Protein AF-A0A9E3GMY4-F1 (afdb_monomer_lite)

Sequence (67 aa):
MVERLAEARSELFNLRFQHVTGQLDNHARLSQVRREVARLATLLREREIAAAEALAAAQDQERNARG

Foldseek 3Di:
DVVQLVVLVVVLVVQVVCVVVVNRPDPVVNVVSVVVNVVVVVVVVVVVVVVVVVVVVVVVVVVVVVD

pLDDT: mean 94.71, std 5.77, range [69.5, 98.5]

Structure (mmCIF, N/CA/C/O backbone):
data_AF-A0A9E3GMY4-F1
#
_entry.id   AF-A0A9E3GMY4-F1
#
loop_
_atom_site.group_PDB
_atom_site.id
_atom_site.type_symbol
_atom_site.label_atom_id
_atom_site.label_alt_id
_atom_site.label_comp_id
_atom_site.label_asym_id
_atom_site.label_entity_id
_atom_site.label_seq_id
_atom_site.pdbx_PDB_ins_code
_atom_site.Cartn_x
_atom_site.Cartn_y
_atom_site.Cartn_z
_atom_site.occupancy
_atom_site.B_iso_or_equiv
_atom_site.auth_seq_id
_atom_site.auth_comp_id
_atom_site.auth_asym_id
_atom_site.auth_atom_id
_atom_site.pdbx_PDB_model_num
ATOM 1 N N . MET A 1 1 ? -2.823 -9.937 -6.716 1.00 76.25 1 MET A N 1
ATOM 2 C CA . MET A 1 1 ? -2.137 -8.883 -5.918 1.00 76.25 1 MET A CA 1
ATOM 3 C C . MET A 1 1 ? -2.929 -7.587 -5.907 1.00 76.25 1 MET A C 1
ATOM 5 O O . MET A 1 1 ? -3.087 -7.034 -4.830 1.00 76.25 1 MET A O 1
ATOM 9 N N . VAL A 1 2 ? -3.454 -7.140 -7.054 1.00 92.06 2 VAL A N 1
ATOM 10 C CA . VAL A 1 2 ? -4.366 -5.983 -7.120 1.00 92.06 2 VAL A CA 1
ATOM 11 C C . VAL A 1 2 ? -5.613 -6.198 -6.252 1.00 92.06 2 VAL A C 1
ATOM 13 O O . VAL A 1 2 ? -5.904 -5.361 -5.408 1.00 92.06 2 VAL A O 1
ATOM 16 N N . GLU A 1 3 ? -6.266 -7.359 -6.366 1.00 96.19 3 GLU A N 1
ATOM 17 C CA . GLU A 1 3 ? -7.419 -7.731 -5.524 1.00 96.19 3 GLU A CA 1
ATOM 18 C C . GLU A 1 3 ? -7.070 -7.727 -4.030 1.00 96.19 3 GLU A C 1
ATOM 20 O O . GLU A 1 3 ? -7.679 -6.996 -3.259 1.00 96.19 3 GLU A O 1
ATOM 25 N N . ARG A 1 4 ? -5.995 -8.423 -3.635 1.00 95.50 4 ARG A N 1
ATOM 26 C CA . ARG A 1 4 ? -5.503 -8.421 -2.244 1.00 95.50 4 ARG A CA 1
ATOM 27 C C . ARG A 1 4 ? -5.196 -7.021 -1.698 1.00 95.50 4 ARG A C 1
ATOM 29 O O . ARG A 1 4 ? -5.413 -6.759 -0.520 1.00 95.50 4 ARG A O 1
ATOM 36 N N . LEU A 1 5 ? -4.672 -6.115 -2.529 1.00 97.44 5 LEU A N 1
ATOM 37 C CA . LEU A 1 5 ? -4.449 -4.724 -2.129 1.00 97.44 5 LEU A CA 1
ATOM 38 C C . LEU A 1 5 ? -5.780 -3.988 -1.923 1.00 97.44 5 LEU A C 1
ATOM 40 O O . LEU A 1 5 ? -5.892 -3.200 -0.984 1.00 97.44 5 LEU A O 1
ATOM 44 N N . ALA A 1 6 ? -6.775 -4.230 -2.777 1.00 97.69 6 ALA A N 1
ATOM 45 C CA . ALA A 1 6 ? -8.109 -3.651 -2.638 1.00 97.69 6 ALA A CA 1
ATOM 46 C C . ALA A 1 6 ? -8.806 -4.147 -1.361 1.00 97.69 6 ALA A C 1
ATOM 48 O O . ALA A 1 6 ? -9.302 -3.332 -0.584 1.00 97.69 6 ALA A O 1
ATOM 49 N N . GLU A 1 7 ? -8.747 -5.450 -1.088 1.00 98.19 7 GLU A N 1
ATOM 50 C CA . GLU A 1 7 ? -9.255 -6.067 0.142 1.00 98.19 7 GLU A CA 1
ATOM 51 C C . GLU A 1 7 ? -8.589 -5.466 1.385 1.00 98.19 7 GLU A C 1
ATOM 53 O O . GLU A 1 7 ? -9.279 -4.963 2.271 1.00 98.19 7 GLU A O 1
ATOM 58 N N . ALA A 1 8 ? -7.252 -5.413 1.423 1.00 98.19 8 ALA A N 1
ATOM 59 C CA . ALA A 1 8 ? -6.511 -4.852 2.554 1.00 98.19 8 ALA A CA 1
ATOM 60 C C . ALA A 1 8 ? -6.799 -3.353 2.765 1.00 98.19 8 ALA A C 1
ATOM 62 O O . ALA A 1 8 ? -6.835 -2.873 3.899 1.00 98.19 8 ALA A O 1
ATOM 63 N N . ARG A 1 9 ? -7.038 -2.588 1.691 1.00 98.31 9 ARG A N 1
ATOM 64 C CA . ARG A 1 9 ? -7.463 -1.180 1.787 1.00 98.31 9 ARG A CA 1
ATOM 65 C C . ARG A 1 9 ? -8.879 -1.047 2.340 1.00 98.31 9 ARG A C 1
ATOM 67 O O . ARG A 1 9 ? -9.102 -0.176 3.180 1.00 98.31 9 ARG A O 1
ATOM 74 N N . SER A 1 10 ? -9.804 -1.899 1.904 1.00 98.50 10 SER A N 1
ATOM 75 C CA . SER A 1 10 ? -11.172 -1.929 2.429 1.00 98.50 10 SER A CA 1
ATOM 76 C C . SER A 1 10 ? -11.182 -2.299 3.910 1.00 98.50 10 SER A C 1
ATOM 78 O O . SER A 1 10 ? -11.848 -1.651 4.715 1.00 98.50 10 SER A O 1
ATOM 80 N N . GLU A 1 11 ? -10.387 -3.294 4.300 1.00 98.12 11 GLU A N 1
ATOM 81 C CA . GLU A 1 11 ? -10.228 -3.671 5.700 1.00 98.12 11 GLU A CA 1
ATOM 82 C C . GLU A 1 11 ? -9.634 -2.519 6.522 1.00 98.12 11 GLU A C 1
ATOM 84 O O . GLU A 1 11 ? -10.164 -2.171 7.577 1.00 98.12 11 GLU A O 1
ATOM 89 N N . LEU A 1 12 ? -8.578 -1.864 6.027 1.00 98.25 12 LEU A N 1
ATOM 90 C CA . LEU A 1 12 ? -7.978 -0.712 6.699 1.00 98.25 12 LEU A CA 1
ATOM 91 C C . LEU A 1 12 ? -8.981 0.433 6.891 1.00 98.25 12 LEU A C 1
ATOM 93 O O . LEU A 1 12 ? -8.962 1.086 7.934 1.00 98.25 12 LEU A O 1
ATOM 97 N N . PHE A 1 13 ? -9.841 0.689 5.903 1.00 98.25 13 PHE A N 1
ATOM 98 C CA . PHE A 1 13 ? -10.906 1.683 6.010 1.00 98.25 13 PHE A CA 1
ATOM 99 C C . PHE A 1 13 ? -11.879 1.337 7.145 1.00 98.25 13 PHE A C 1
ATOM 101 O O . PHE A 1 13 ? -12.099 2.166 8.029 1.00 98.25 13 PHE A O 1
ATOM 108 N N . ASN A 1 14 ? -12.368 0.096 7.183 1.00 97.88 14 ASN A N 1
ATOM 109 C CA . ASN A 1 14 ? -13.271 -0.382 8.231 1.00 97.88 14 ASN A CA 1
ATOM 110 C C . ASN A 1 14 ? -12.631 -0.304 9.625 1.00 97.88 14 ASN A C 1
ATOM 112 O O . ASN A 1 14 ? -13.245 0.207 10.559 1.00 97.88 14 ASN A O 1
ATOM 116 N N . LEU A 1 15 ? -11.372 -0.727 9.766 1.00 97.94 15 LEU A N 1
ATOM 117 C CA . LEU A 1 15 ? -10.646 -0.664 11.038 1.00 97.94 15 LEU A CA 1
ATOM 118 C C . LEU A 1 15 ? -10.404 0.780 11.498 1.00 97.94 15 LEU A C 1
ATOM 120 O O . LEU A 1 15 ? -10.455 1.062 12.693 1.00 97.94 15 LEU A O 1
ATOM 124 N N . ARG A 1 16 ? -10.147 1.716 10.574 1.00 96.94 16 ARG A N 1
ATOM 125 C CA . ARG A 1 16 ? -10.034 3.148 10.905 1.00 96.94 16 ARG A CA 1
ATOM 126 C C . ARG A 1 16 ? -11.366 3.718 11.366 1.00 96.94 16 ARG A C 1
ATOM 128 O O . ARG A 1 16 ? -11.371 4.504 12.307 1.00 96.94 16 ARG A O 1
ATOM 135 N N . PHE A 1 17 ? -12.463 3.325 10.727 1.00 97.62 17 PHE A N 1
ATOM 136 C CA . PHE A 1 17 ? -13.797 3.737 11.144 1.00 97.62 17 PHE A CA 1
ATOM 137 C C . PHE A 1 17 ? -14.100 3.242 12.564 1.00 97.62 17 PHE A C 1
ATOM 139 O O . PHE A 1 17 ? -14.379 4.058 13.435 1.00 97.62 17 PHE A O 1
ATOM 146 N N . GLN A 1 18 ? -13.902 1.947 12.830 1.00 97.31 18 GLN A N 1
ATOM 147 C CA . GLN A 1 18 ? -14.059 1.355 14.167 1.00 97.31 18 GLN A CA 1
ATOM 148 C C . GLN A 1 18 ? -13.158 2.016 15.221 1.00 97.31 18 GLN A C 1
ATOM 150 O O . GLN A 1 18 ? -13.575 2.229 16.355 1.00 97.31 18 GLN A O 1
ATOM 155 N N . HIS A 1 19 ? -11.919 2.367 14.861 1.00 96.81 19 HIS A N 1
ATOM 156 C CA . HIS A 1 19 ? -11.005 3.068 15.766 1.00 96.81 19 HIS A CA 1
ATOM 157 C C . HIS A 1 19 ? -11.531 4.456 16.143 1.00 96.81 19 HIS A C 1
ATOM 159 O O . HIS A 1 19 ? -11.450 4.852 17.300 1.00 96.81 19 HIS A O 1
ATOM 165 N N . VAL A 1 20 ? -12.078 5.196 15.174 1.00 96.56 20 VAL A N 1
ATOM 166 C CA . VAL A 1 20 ? -12.648 6.531 15.406 1.00 96.56 20 VAL A CA 1
ATOM 167 C C . VAL A 1 20 ? -13.936 6.455 16.227 1.00 96.56 20 VAL A C 1
ATOM 169 O O . VAL A 1 20 ? -14.145 7.308 17.083 1.00 96.56 20 VAL A O 1
ATOM 172 N N . THR A 1 21 ? -14.776 5.436 16.022 1.00 96.88 21 THR A N 1
ATOM 173 C CA . THR A 1 21 ? -16.000 5.235 16.819 1.00 96.88 21 THR A CA 1
ATOM 174 C C . THR A 1 21 ? -15.738 4.638 18.205 1.00 96.88 21 THR A C 1
ATOM 176 O O . THR A 1 21 ? -16.672 4.511 18.992 1.00 96.88 21 THR A O 1
ATOM 179 N N . GLY A 1 22 ? -14.491 4.271 18.522 1.00 95.12 22 GLY A N 1
ATOM 180 C CA . GLY A 1 22 ? -14.124 3.644 19.794 1.00 95.12 22 GLY A CA 1
ATOM 181 C C . GLY A 1 22 ? -14.564 2.181 19.923 1.00 95.12 22 GLY A C 1
ATOM 182 O O . GLY A 1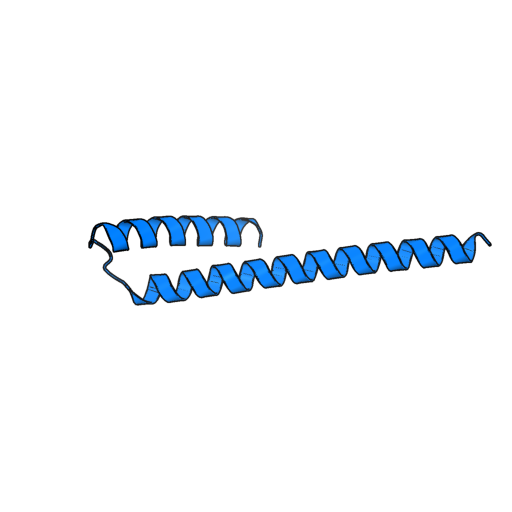 22 ? -14.572 1.646 21.025 1.00 95.12 22 GLY A O 1
ATOM 183 N N . GLN A 1 23 ? -14.924 1.528 18.816 1.00 94.75 23 GLN A N 1
ATOM 184 C CA . GLN A 1 23 ? -15.429 0.148 18.767 1.00 94.75 23 GLN A CA 1
ATOM 185 C C . GLN A 1 23 ? -14.389 -0.840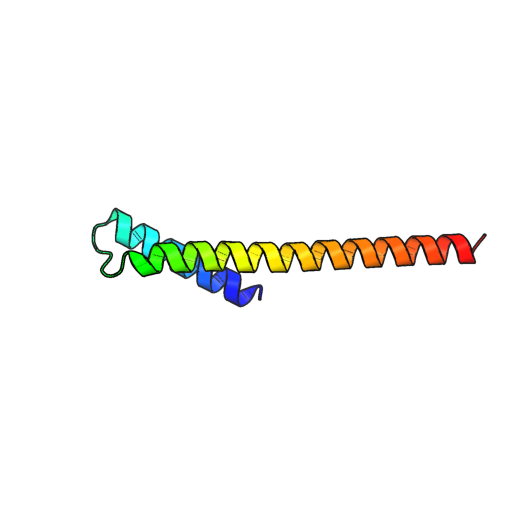 18.220 1.00 94.75 23 GLN A C 1
ATOM 187 O O . GLN A 1 23 ? -14.736 -1.912 17.729 1.00 94.75 23 GLN A O 1
ATOM 192 N N . LEU A 1 24 ? -13.108 -0.462 18.211 1.00 95.50 24 LEU A N 1
ATOM 193 C CA . LEU A 1 24 ? -12.055 -1.330 17.697 1.00 95.50 24 LEU A CA 1
ATOM 194 C C . LEU A 1 24 ? -11.552 -2.280 18.786 1.00 95.50 24 LEU A C 1
ATOM 196 O O . LEU A 1 24 ? -10.760 -1.875 19.631 1.00 95.50 24 LEU A O 1
ATOM 200 N N . ASP A 1 25 ? -11.900 -3.559 18.675 1.00 90.81 25 ASP A N 1
ATOM 201 C CA . ASP A 1 25 ? -11.472 -4.583 19.637 1.00 90.81 25 ASP A CA 1
ATOM 202 C C . ASP A 1 25 ? -9.978 -4.934 19.522 1.00 90.81 25 ASP A C 1
ATOM 204 O O . ASP A 1 25 ? -9.293 -5.151 20.519 1.00 90.81 25 ASP A O 1
ATOM 208 N N . ASN A 1 26 ? -9.436 -4.984 18.297 1.00 93.75 26 ASN A N 1
ATOM 209 C CA . ASN A 1 26 ? -8.051 -5.398 18.051 1.00 93.75 26 ASN A CA 1
ATOM 210 C C . ASN A 1 26 ? -7.212 -4.284 17.408 1.00 93.75 26 ASN A C 1
ATOM 212 O O . ASN A 1 26 ? -7.116 -4.155 16.184 1.00 93.75 26 ASN A O 1
ATOM 216 N N . HIS A 1 27 ? -6.518 -3.511 18.242 1.00 93.19 27 HIS A N 1
ATOM 217 C CA . HIS A 1 27 ? -5.624 -2.440 17.789 1.00 93.19 27 HIS A CA 1
ATOM 218 C C . HIS A 1 27 ? -4.374 -2.945 17.048 1.00 93.19 27 HIS A C 1
ATOM 220 O O . HIS A 1 27 ? -3.851 -2.252 16.166 1.00 93.19 27 HIS A O 1
ATOM 226 N N . ALA A 1 28 ? -3.901 -4.162 17.341 1.00 97.06 28 ALA A N 1
ATOM 227 C CA . ALA A 1 28 ? -2.747 -4.736 16.651 1.00 97.06 28 ALA A CA 1
ATOM 228 C C . ALA A 1 28 ? -3.049 -4.956 15.162 1.00 97.06 28 ALA A C 1
ATOM 230 O O . ALA A 1 28 ? -2.194 -4.657 14.316 1.00 97.06 28 ALA A O 1
ATOM 231 N N . ARG A 1 29 ? -4.282 -5.378 14.838 1.00 97.12 29 ARG A N 1
ATOM 232 C CA . ARG A 1 29 ? -4.746 -5.612 13.464 1.00 97.12 29 ARG A CA 1
ATOM 233 C C . ARG A 1 29 ? -4.627 -4.364 12.595 1.00 97.12 29 ARG A C 1
ATOM 235 O O . ARG A 1 29 ? -4.111 -4.448 11.485 1.00 97.12 29 ARG A O 1
ATOM 242 N N . LEU A 1 30 ? -4.972 -3.189 13.123 1.00 97.12 30 LEU A N 1
ATOM 243 C CA . LEU A 1 30 ? -4.831 -1.922 12.401 1.00 97.12 30 LEU A CA 1
ATOM 244 C C . LEU A 1 30 ? -3.380 -1.691 11.934 1.00 97.12 30 LEU A C 1
ATOM 246 O O . LEU A 1 30 ? -3.137 -1.318 10.787 1.00 97.12 30 LEU A O 1
ATOM 250 N N . SER A 1 31 ? -2.392 -1.951 12.797 1.00 97.19 31 SER A N 1
ATOM 251 C CA . SER A 1 31 ? -0.973 -1.799 12.442 1.00 97.19 31 SER A CA 1
ATOM 252 C C . SER A 1 31 ? -0.464 -2.858 11.455 1.00 97.19 31 SER A C 1
ATOM 254 O O . SER A 1 31 ? 0.467 -2.585 10.692 1.00 97.19 31 SER A O 1
ATOM 256 N N . GLN A 1 32 ? -1.050 -4.057 11.475 1.00 98.19 32 GLN A N 1
ATOM 257 C CA . GLN A 1 32 ? -0.713 -5.156 10.570 1.00 98.19 32 GLN A CA 1
ATOM 258 C C . GLN A 1 32 ? -1.240 -4.876 9.163 1.00 98.19 32 GLN A C 1
ATOM 260 O O . GLN A 1 32 ? -0.461 -4.908 8.212 1.00 98.19 32 GLN A O 1
ATOM 265 N N . VAL A 1 33 ? -2.516 -4.502 9.041 1.00 98.12 33 VAL A N 1
ATOM 266 C CA . VAL A 1 33 ? -3.152 -4.209 7.748 1.00 98.12 33 VAL A CA 1
ATOM 267 C C . VAL A 1 33 ? -2.501 -2.991 7.085 1.00 98.12 33 VAL A C 1
ATOM 269 O O . VAL A 1 33 ? -2.224 -3.024 5.890 1.00 98.12 33 VAL A O 1
ATOM 272 N N . ARG A 1 34 ? -2.120 -1.950 7.847 1.00 98.19 34 ARG A N 1
ATOM 273 C CA . ARG A 1 34 ? -1.309 -0.836 7.303 1.00 98.19 34 ARG A CA 1
ATOM 274 C C . ARG A 1 34 ? -0.006 -1.317 6.657 1.00 98.19 34 ARG A C 1
ATOM 276 O O . ARG A 1 34 ? 0.340 -0.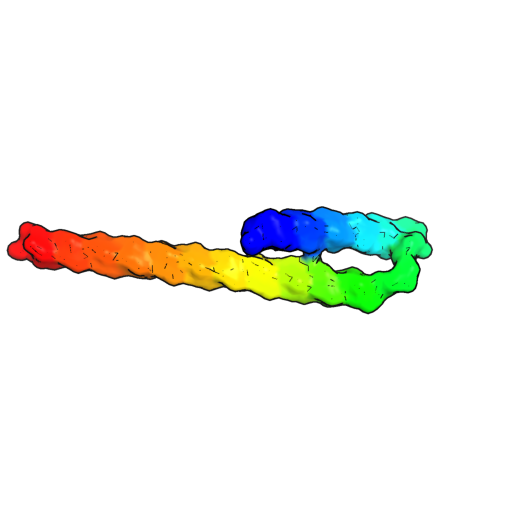870 5.566 1.00 98.19 34 ARG A O 1
ATOM 283 N N . ARG A 1 35 ? 0.718 -2.222 7.326 1.00 98.44 35 ARG A N 1
ATOM 284 C CA . ARG A 1 35 ? 1.969 -2.802 6.809 1.00 98.44 35 ARG A CA 1
ATOM 285 C C . ARG A 1 35 ? 1.725 -3.716 5.610 1.00 98.44 35 ARG A C 1
ATOM 287 O O . ARG A 1 35 ? 2.556 -3.764 4.709 1.00 98.44 35 ARG A O 1
ATOM 294 N N . GLU A 1 36 ? 0.611 -4.437 5.578 1.00 98.12 36 GLU A N 1
ATOM 295 C CA . GLU A 1 36 ? 0.216 -5.243 4.421 1.00 98.12 36 GLU A CA 1
ATOM 296 C C . GLU A 1 36 ? -0.076 -4.375 3.194 1.00 98.12 36 GLU A C 1
ATOM 298 O O . GLU A 1 36 ? 0.510 -4.623 2.142 1.00 98.12 36 GLU A O 1
ATOM 303 N N . VAL A 1 37 ? -0.873 -3.311 3.341 1.00 98.44 37 VAL A N 1
ATOM 304 C CA . VAL A 1 37 ? -1.151 -2.349 2.260 1.00 98.44 37 VAL A CA 1
ATOM 305 C C . VAL A 1 37 ? 0.146 -1.759 1.705 1.00 98.44 37 VAL A C 1
ATOM 307 O O . VAL A 1 37 ? 0.321 -1.729 0.489 1.00 98.44 37 VAL A O 1
ATOM 310 N N . ALA A 1 38 ? 1.068 -1.333 2.577 1.00 98.38 38 ALA A N 1
ATOM 311 C CA . ALA A 1 38 ? 2.357 -0.788 2.155 1.00 98.38 38 ALA A CA 1
ATOM 312 C C . ALA A 1 38 ? 3.175 -1.811 1.350 1.00 98.38 38 ALA A C 1
ATOM 314 O O . ALA A 1 38 ? 3.593 -1.512 0.236 1.00 98.38 38 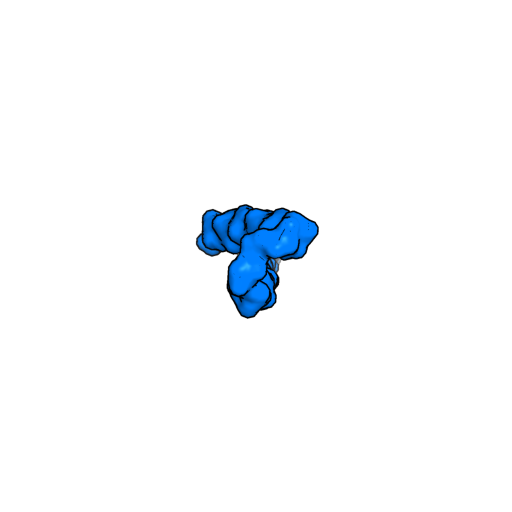ALA A O 1
ATOM 315 N N . ARG A 1 39 ? 3.335 -3.041 1.860 1.00 98.31 39 ARG A N 1
ATOM 316 C CA . ARG A 1 39 ? 4.084 -4.103 1.164 1.00 98.31 39 ARG A CA 1
ATOM 317 C C . ARG A 1 39 ? 3.483 -4.448 -0.196 1.00 98.31 39 ARG A C 1
ATOM 319 O O . ARG A 1 39 ? 4.215 -4.563 -1.173 1.00 98.31 39 ARG A O 1
ATOM 326 N N . LEU A 1 40 ? 2.162 -4.609 -0.268 1.00 97.81 40 LEU A N 1
ATOM 327 C CA . LEU A 1 40 ? 1.474 -4.938 -1.518 1.00 97.81 40 LEU A CA 1
ATOM 328 C C . LEU A 1 40 ? 1.605 -3.814 -2.551 1.00 97.81 40 LEU A C 1
ATOM 330 O O . LEU A 1 40 ? 1.838 -4.097 -3.723 1.00 97.81 40 LEU A O 1
ATOM 334 N N . ALA A 1 41 ? 1.487 -2.555 -2.121 1.00 97.50 41 ALA A N 1
ATOM 335 C CA . ALA A 1 41 ? 1.668 -1.404 -2.999 1.00 97.50 41 ALA A CA 1
ATOM 336 C C . ALA A 1 41 ? 3.106 -1.313 -3.534 1.00 97.50 41 ALA A C 1
ATOM 338 O O . ALA A 1 41 ? 3.286 -1.113 -4.733 1.00 97.50 41 ALA A O 1
ATOM 339 N N . THR A 1 42 ? 4.115 -1.522 -2.682 1.00 98.25 42 THR A N 1
ATOM 340 C CA . THR A 1 42 ? 5.524 -1.528 -3.099 1.00 98.25 42 THR A CA 1
ATOM 341 C C . THR A 1 42 ? 5.802 -2.620 -4.128 1.00 98.25 42 THR A C 1
ATOM 343 O O . THR A 1 42 ? 6.329 -2.323 -5.191 1.00 98.25 42 THR A O 1
ATOM 346 N N . LEU A 1 43 ? 5.371 -3.859 -3.874 1.00 97.94 43 LEU A N 1
ATOM 347 C CA . LEU A 1 43 ? 5.592 -4.976 -4.801 1.00 97.94 43 LEU A CA 1
ATOM 348 C C . LEU A 1 43 ? 4.898 -4.772 -6.154 1.00 97.94 43 LEU A C 1
ATOM 350 O O . LEU A 1 43 ? 5.437 -5.149 -7.193 1.00 97.94 43 LEU A O 1
ATOM 354 N N . LEU A 1 44 ? 3.692 -4.192 -6.165 1.00 97.19 44 LEU A N 1
ATOM 355 C CA . LEU A 1 44 ? 3.026 -3.829 -7.418 1.00 97.19 44 LEU A CA 1
ATOM 356 C C . LEU A 1 44 ? 3.825 -2.764 -8.168 1.00 97.19 44 LEU A C 1
ATOM 358 O O . LEU A 1 44 ? 4.049 -2.914 -9.366 1.00 97.19 44 LEU A O 1
ATOM 362 N N . ARG A 1 45 ? 4.321 -1.745 -7.461 1.00 97.38 45 ARG A N 1
ATOM 363 C CA . ARG A 1 45 ? 5.121 -0.684 -8.068 1.00 97.38 45 ARG A CA 1
ATOM 364 C C . ARG A 1 45 ? 6.444 -1.198 -8.636 1.00 97.38 45 ARG A C 1
ATOM 366 O O . ARG A 1 45 ? 6.816 -0.810 -9.735 1.00 97.38 45 ARG A O 1
ATOM 373 N N . GLU A 1 46 ? 7.133 -2.082 -7.923 1.00 97.88 46 GLU A N 1
ATOM 374 C CA . GLU A 1 46 ? 8.357 -2.734 -8.409 1.00 97.88 46 GLU A CA 1
ATOM 375 C C . GLU A 1 46 ? 8.101 -3.504 -9.709 1.00 97.88 46 GLU A C 1
ATOM 377 O O . GLU A 1 46 ? 8.875 -3.394 -10.657 1.00 97.88 46 GLU A O 1
ATOM 382 N N . ARG A 1 47 ? 6.977 -4.229 -9.796 1.00 96.62 47 ARG A N 1
ATOM 383 C CA . ARG A 1 47 ? 6.582 -4.947 -11.019 1.00 96.62 47 ARG A CA 1
ATOM 384 C C . ARG A 1 47 ? 6.280 -4.007 -12.180 1.00 96.62 47 ARG A C 1
ATOM 386 O O . ARG A 1 47 ? 6.663 -4.308 -13.305 1.00 96.62 47 ARG A O 1
ATOM 393 N N . GLU A 1 48 ? 5.602 -2.892 -11.921 1.00 96.88 48 GLU A N 1
ATOM 394 C CA . GLU A 1 48 ? 5.347 -1.863 -12.935 1.00 96.88 48 GLU A CA 1
ATOM 395 C C . GLU A 1 48 ? 6.648 -1.252 -13.462 1.00 96.88 48 GLU A C 1
ATOM 397 O O . GLU A 1 48 ? 6.794 -1.086 -14.671 1.00 96.88 48 GLU A O 1
ATOM 402 N N . ILE A 1 49 ? 7.594 -0.937 -12.570 1.00 98.12 49 ILE A N 1
ATOM 403 C CA . ILE A 1 49 ? 8.906 -0.390 -12.940 1.00 98.12 49 ILE A CA 1
ATOM 404 C C . ILE A 1 49 ? 9.667 -1.395 -13.806 1.00 98.12 49 ILE A C 1
ATOM 406 O O . ILE A 1 49 ? 10.072 -1.047 -14.910 1.00 98.12 49 ILE A O 1
ATOM 410 N N . ALA A 1 50 ? 9.774 -2.651 -13.365 1.00 97.62 50 ALA A N 1
ATOM 411 C CA . ALA A 1 50 ? 10.462 -3.694 -14.124 1.00 97.62 50 ALA A CA 1
ATOM 412 C C . ALA A 1 50 ? 9.836 -3.916 -15.514 1.00 97.62 50 ALA A C 1
ATOM 414 O O . ALA A 1 50 ? 10.549 -4.101 -16.498 1.00 97.62 50 ALA A O 1
ATOM 415 N N . ALA A 1 51 ? 8.503 -3.867 -15.619 1.00 96.94 51 ALA A N 1
ATOM 416 C CA . ALA A 1 51 ? 7.812 -3.967 -16.902 1.00 96.94 51 ALA A CA 1
ATOM 417 C C . ALA A 1 51 ? 8.108 -2.769 -17.823 1.00 96.94 51 ALA A C 1
ATOM 419 O O . ALA A 1 51 ? 8.309 -2.956 -19.023 1.00 96.94 51 ALA A O 1
ATOM 420 N N . ALA A 1 52 ? 8.161 -1.550 -17.277 1.00 96.94 52 ALA A N 1
ATOM 421 C CA . ALA A 1 52 ? 8.497 -0.346 -18.035 1.00 96.94 52 ALA A CA 1
ATOM 422 C C . ALA A 1 52 ? 9.956 -0.357 -18.524 1.00 96.94 52 ALA A C 1
ATOM 424 O O . ALA A 1 52 ? 10.215 -0.026 -19.679 1.00 96.94 52 ALA A O 1
ATOM 425 N N . GLU A 1 53 ? 10.896 -0.785 -17.679 1.00 96.25 53 GLU A N 1
ATOM 426 C CA . GLU A 1 53 ? 12.310 -0.941 -18.040 1.00 96.25 53 GLU A CA 1
ATOM 427 C C . GLU A 1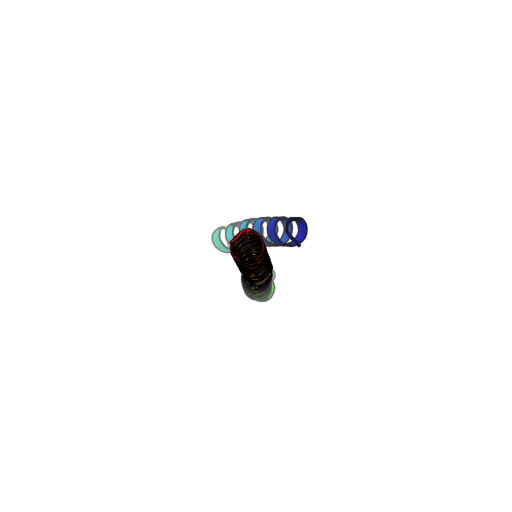 53 ? 12.503 -2.001 -19.130 1.00 96.25 53 GLU A C 1
ATOM 429 O O . GLU A 1 53 ? 13.220 -1.766 -20.101 1.00 96.25 53 GLU A O 1
ATOM 434 N N . ALA A 1 54 ? 11.813 -3.142 -19.022 1.00 96.00 54 ALA A N 1
ATOM 435 C CA . ALA A 1 54 ? 11.847 -4.186 -20.043 1.00 96.00 54 ALA A CA 1
ATOM 436 C C . ALA A 1 54 ? 11.304 -3.693 -21.395 1.00 96.00 54 ALA A C 1
ATOM 438 O O . ALA A 1 54 ? 11.875 -4.005 -22.441 1.00 96.00 54 ALA A O 1
ATOM 439 N N . LEU A 1 55 ? 10.227 -2.899 -21.381 1.00 95.50 55 LEU A N 1
ATOM 440 C CA . LEU A 1 55 ? 9.673 -2.295 -22.592 1.00 95.50 55 LEU A CA 1
ATOM 441 C C . LEU A 1 55 ? 10.658 -1.308 -23.233 1.00 95.50 55 LEU A C 1
ATOM 443 O O . LEU A 1 55 ? 10.861 -1.364 -24.444 1.00 95.50 55 LEU A O 1
ATOM 447 N N . ALA A 1 56 ? 11.291 -0.444 -22.436 1.00 94.56 56 ALA A N 1
ATOM 448 C CA . ALA A 1 56 ? 12.293 0.501 -22.925 1.00 94.56 56 ALA A CA 1
ATOM 449 C C . ALA A 1 56 ? 13.498 -0.226 -23.549 1.00 94.56 56 ALA A C 1
ATOM 451 O O . ALA A 1 56 ? 13.898 0.080 -24.670 1.00 94.56 56 ALA A O 1
ATOM 452 N N . ALA A 1 57 ? 14.010 -1.266 -22.883 1.00 94.69 57 ALA A N 1
ATOM 453 C CA . ALA A 1 57 ? 15.114 -2.071 -23.400 1.00 94.69 57 ALA A CA 1
ATOM 454 C C . ALA A 1 57 ? 14.770 -2.763 -24.733 1.00 94.69 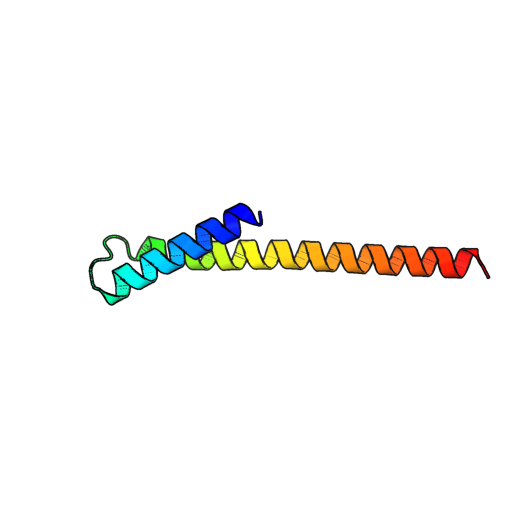57 ALA A C 1
ATOM 456 O O . ALA A 1 57 ? 15.609 -2.825 -25.631 1.00 94.69 57 ALA A O 1
ATOM 457 N N . ALA A 1 58 ? 13.538 -3.260 -24.889 1.00 93.00 58 ALA A N 1
ATOM 458 C CA . ALA A 1 58 ? 13.080 -3.862 -26.141 1.00 93.00 58 ALA A CA 1
ATOM 459 C C . ALA A 1 58 ? 13.012 -2.837 -27.291 1.00 93.00 58 ALA A C 1
ATOM 461 O O . ALA A 1 58 ? 13.407 -3.143 -28.416 1.00 93.00 58 ALA A O 1
ATOM 462 N N . GLN A 1 59 ? 12.565 -1.609 -27.007 1.00 90.31 59 GLN A N 1
ATOM 463 C CA . GLN A 1 59 ? 12.513 -0.518 -27.988 1.00 90.31 59 GLN A CA 1
ATOM 464 C C . GLN A 1 59 ? 13.911 -0.097 -28.455 1.00 90.31 59 GLN A C 1
ATOM 466 O O . GLN A 1 59 ? 14.126 0.122 -29.650 1.00 90.31 59 GLN A O 1
ATOM 471 N N . ASP A 1 60 ? 14.872 -0.025 -27.534 1.00 89.00 60 ASP A N 1
ATOM 472 C CA . ASP A 1 60 ? 16.260 0.311 -27.856 1.00 89.00 60 ASP A CA 1
ATOM 473 C C . ASP A 1 60 ? 16.918 -0.762 -28.736 1.00 89.00 60 ASP A C 1
ATOM 475 O O . ASP A 1 60 ? 17.604 -0.435 -29.710 1.00 89.00 60 ASP A O 1
ATOM 479 N N . GLN A 1 61 ? 16.664 -2.043 -28.449 1.00 84.75 61 GLN A N 1
ATOM 480 C CA . GLN A 1 61 ? 17.138 -3.160 -29.273 1.00 84.75 61 GLN A CA 1
ATOM 481 C C . GLN A 1 61 ? 16.572 -3.101 -30.694 1.00 84.75 61 GLN A C 1
ATOM 483 O O . GLN A 1 61 ? 17.317 -3.253 -31.663 1.00 84.75 61 GLN A O 1
ATOM 488 N N . GLU A 1 62 ? 15.272 -2.841 -30.834 1.00 82.94 62 GLU A N 1
ATOM 489 C CA . GLU A 1 62 ? 14.616 -2.729 -32.136 1.00 82.94 62 GLU A CA 1
ATOM 490 C C . GLU A 1 62 ? 15.129 -1.530 -32.942 1.00 82.94 62 GLU A C 1
ATOM 492 O O . GLU A 1 62 ? 15.354 -1.637 -34.149 1.00 82.94 62 GLU A O 1
ATOM 497 N N . ARG A 1 63 ? 15.363 -0.391 -32.283 1.00 87.62 63 ARG A N 1
ATOM 498 C CA . ARG A 1 63 ? 15.941 0.796 -32.920 1.00 87.62 63 ARG A CA 1
ATOM 499 C C . ARG A 1 63 ? 17.350 0.529 -33.445 1.00 87.62 63 ARG A C 1
ATOM 501 O O . ARG A 1 63 ? 17.656 0.958 -34.552 1.00 87.62 63 ARG A O 1
ATOM 508 N N . ASN A 1 64 ? 18.182 -0.175 -32.677 1.00 83.75 64 ASN A N 1
ATOM 509 C CA . ASN A 1 64 ? 19.543 -0.527 -33.084 1.00 83.75 64 ASN A CA 1
ATOM 510 C C . ASN A 1 64 ? 19.567 -1.562 -34.222 1.00 83.75 64 ASN A C 1
ATOM 512 O O . ASN A 1 64 ? 20.423 -1.496 -35.088 1.00 83.75 64 ASN A O 1
ATOM 516 N N . ALA A 1 65 ? 18.611 -2.496 -34.258 1.00 82.00 65 ALA A N 1
ATOM 517 C CA . ALA A 1 65 ? 18.524 -3.507 -35.315 1.00 82.00 65 ALA A CA 1
ATOM 518 C C . ALA A 1 65 ? 18.052 -2.958 -36.679 1.00 82.00 65 ALA A C 1
ATOM 520 O O . ALA A 1 65 ? 18.179 -3.642 -37.693 1.00 82.00 65 ALA A O 1
ATOM 521 N N . ARG A 1 66 ? 17.462 -1.756 -36.705 1.00 80.19 66 ARG A N 1
ATOM 522 C CA . ARG A 1 66 ? 16.952 -1.094 -37.919 1.00 80.19 66 ARG A CA 1
ATOM 523 C C . ARG A 1 66 ? 17.923 -0.069 -38.524 1.00 80.19 66 ARG A C 1
ATOM 525 O O . ARG A 1 66 ? 17.619 0.444 -39.600 1.00 80.19 66 ARG A O 1
ATOM 532 N N . GLY A 1 67 ? 19.010 0.269 -37.827 1.00 69.50 67 GLY A N 1
ATOM 533 C CA . GLY A 1 67 ? 20.054 1.202 -38.275 1.00 69.50 67 GLY A CA 1
ATOM 534 C C . GLY A 1 67 ? 21.285 0.471 -38.781 1.00 69.50 67 GLY A C 1
ATOM 535 O O . GLY A 1 67 ? 21.917 1.011 -39.713 1.00 69.50 67 GLY A O 1
#

Secondary structure (DSSP, 8-state):
-HHHHHHHHHHHHHHHHHHHTT--S-HHHHHHHHHHHHHHHHHHHHHHHHHHHHHHHHHHHHHHHT-

Radius of gyration: 19.68 Å; chains: 1; bounding box: 36×15×58 Å